Protein AF-A0A8X8GQU0-F1 (afdb_monomer_lite)

Structure (mmCIF, N/CA/C/O backbone):
data_AF-A0A8X8GQU0-F1
#
_entry.id   AF-A0A8X8GQU0-F1
#
loop_
_atom_site.group_PDB
_atom_site.id
_atom_site.type_symbol
_atom_site.label_atom_id
_atom_site.label_alt_id
_atom_site.label_comp_id
_atom_site.label_asym_id
_atom_site.label_entity_id
_atom_site.label_seq_id
_atom_site.pdbx_PDB_ins_code
_atom_site.Cartn_x
_atom_site.Cartn_y
_atom_site.Cartn_z
_atom_site.occupancy
_atom_site.B_iso_or_equiv
_atom_site.auth_seq_id
_atom_site.auth_comp_id
_atom_site.auth_asym_id
_atom_site.auth_atom_id
_atom_site.pdbx_PDB_model_num
ATOM 1 N N . MET A 1 1 ? 11.890 5.741 -8.972 1.00 72.50 1 MET A N 1
ATOM 2 C CA . MET A 1 1 ? 11.983 4.553 -8.122 1.00 72.50 1 MET A CA 1
ATOM 3 C C . MET A 1 1 ? 12.274 3.353 -8.995 1.00 72.50 1 MET A C 1
ATOM 5 O O . MET A 1 1 ? 11.619 3.200 -10.025 1.00 72.50 1 MET A O 1
ATOM 9 N N . THR A 1 2 ? 13.282 2.569 -8.641 1.00 90.44 2 THR A N 1
ATOM 10 C CA . THR A 1 2 ? 13.507 1.226 -9.171 1.00 90.44 2 THR A CA 1
ATOM 11 C C . THR A 1 2 ? 12.410 0.292 -8.659 1.00 90.44 2 THR A C 1
ATOM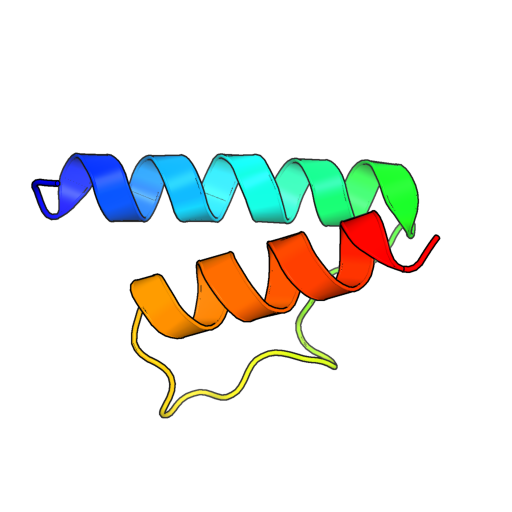 13 O O . THR A 1 2 ? 11.632 0.648 -7.776 1.00 90.44 2 THR A O 1
ATOM 16 N N . ARG A 1 3 ? 12.327 -0.913 -9.224 1.00 88.06 3 ARG A N 1
ATOM 17 C CA . ARG A 1 3 ? 11.402 -1.942 -8.740 1.00 88.06 3 ARG A CA 1
ATOM 18 C C . ARG A 1 3 ? 11.636 -2.277 -7.260 1.00 88.06 3 ARG A C 1
ATOM 20 O O . ARG A 1 3 ? 10.676 -2.348 -6.510 1.00 88.06 3 ARG A O 1
ATOM 27 N N . GLU A 1 4 ? 12.895 -2.402 -6.848 1.00 92.62 4 GLU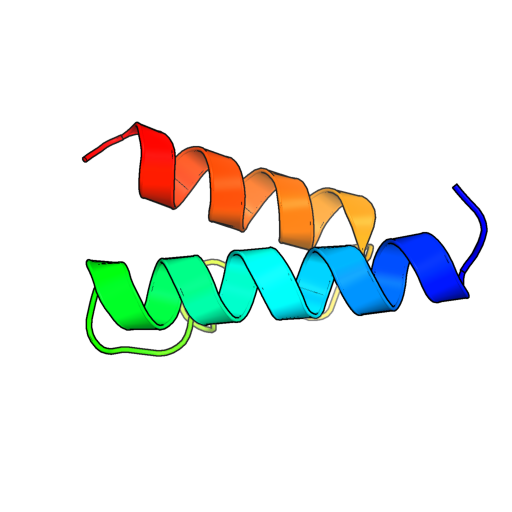 A N 1
ATOM 28 C CA . GLU A 1 4 ? 13.267 -2.678 -5.451 1.00 92.62 4 GLU A CA 1
ATOM 29 C C . GLU A 1 4 ? 12.815 -1.554 -4.507 1.00 92.62 4 GLU A C 1
ATOM 31 O O . GLU A 1 4 ? 12.282 -1.828 -3.437 1.00 92.62 4 GLU A O 1
ATOM 36 N N . GLU A 1 5 ? 12.944 -0.288 -4.922 1.00 92.81 5 GLU A N 1
ATOM 37 C CA . GLU A 1 5 ? 12.463 0.853 -4.129 1.00 92.81 5 GLU A CA 1
ATOM 38 C C . GLU A 1 5 ? 10.930 0.847 -3.973 1.00 92.81 5 GLU A C 1
ATOM 40 O O . GLU A 1 5 ? 10.415 1.278 -2.944 1.00 92.81 5 GLU A O 1
ATOM 45 N N . TYR A 1 6 ? 10.192 0.356 -4.975 1.00 91.50 6 TYR A N 1
ATOM 46 C CA . TYR A 1 6 ? 8.737 0.197 -4.886 1.00 91.50 6 TYR A CA 1
ATOM 47 C C . TYR A 1 6 ? 8.328 -0.941 -3.954 1.00 91.50 6 TYR A C 1
ATOM 49 O O . TYR A 1 6 ? 7.419 -0.758 -3.151 1.00 91.50 6 TYR A O 1
ATOM 57 N N . GLU A 1 7 ? 8.992 -2.092 -4.052 1.00 92.44 7 GLU A N 1
ATOM 58 C CA . GLU A 1 7 ? 8.723 -3.250 -3.195 1.00 92.44 7 GLU A CA 1
ATOM 59 C C . GLU A 1 7 ? 8.995 -2.906 -1.724 1.00 92.44 7 GLU A C 1
ATOM 61 O O . GLU A 1 7 ? 8.138 -3.145 -0.877 1.00 92.44 7 GLU A O 1
ATOM 66 N N . GLN A 1 8 ? 10.120 -2.241 -1.433 1.00 95.50 8 GLN A N 1
ATOM 67 C CA . GLN A 1 8 ? 10.440 -1.787 -0.079 1.00 95.50 8 GLN A CA 1
ATOM 68 C C . GLN A 1 8 ? 9.422 -0.769 0.442 1.00 95.50 8 GLN A C 1
ATOM 70 O O . GLN A 1 8 ? 8.933 -0.894 1.559 1.00 95.50 8 GLN A O 1
ATOM 75 N N . LYS A 1 9 ? 9.044 0.215 -0.383 1.00 96.00 9 LYS A N 1
ATOM 76 C CA . LYS A 1 9 ? 8.054 1.208 0.036 1.00 96.00 9 LYS A CA 1
ATOM 77 C C . LYS A 1 9 ? 6.680 0.583 0.290 1.00 96.00 9 LYS A C 1
ATOM 79 O O . LYS A 1 9 ? 5.969 1.044 1.176 1.00 96.00 9 LYS A O 1
ATOM 84 N N . LEU A 1 10 ? 6.283 -0.417 -0.499 1.00 95.12 10 LEU A N 1
ATOM 85 C CA . LEU A 1 10 ? 5.021 -1.125 -0.301 1.00 95.12 10 LEU A CA 1
ATOM 86 C C . LEU A 1 10 ? 5.011 -1.892 1.028 1.00 95.12 10 LEU A C 1
ATOM 88 O O . LEU A 1 10 ? 3.989 -1.871 1.711 1.00 95.12 10 LEU A O 1
ATOM 92 N N . ASP A 1 11 ? 6.130 -2.516 1.395 1.00 96.12 11 ASP A N 1
ATOM 93 C CA . ASP A 1 11 ? 6.317 -3.179 2.691 1.00 96.12 11 ASP A CA 1
ATOM 94 C C . ASP A 1 11 ? 6.191 -2.167 3.842 1.00 96.12 11 ASP A C 1
ATOM 96 O O . ASP A 1 11 ? 5.316 -2.311 4.695 1.00 96.12 11 ASP A O 1
ATOM 100 N N . ASP A 1 12 ? 6.939 -1.058 3.772 1.00 97.00 12 ASP A N 1
ATOM 101 C CA . ASP A 1 12 ? 6.941 -0.002 4.795 1.00 97.00 12 ASP A CA 1
ATOM 102 C C . ASP A 1 12 ? 5.529 0.550 5.075 1.00 97.00 12 ASP A C 1
ATOM 104 O O . ASP A 1 12 ? 5.106 0.664 6.229 1.00 97.00 12 ASP A O 1
ATOM 108 N N . VAL A 1 13 ? 4.768 0.891 4.025 1.00 96.56 13 VAL A N 1
ATOM 109 C CA . VAL A 1 13 ? 3.415 1.450 4.205 1.00 96.56 13 VAL A CA 1
ATOM 110 C C . VAL A 1 13 ? 2.408 0.391 4.650 1.00 96.56 13 VAL A C 1
ATOM 112 O O . VAL A 1 13 ? 1.453 0.718 5.353 1.00 96.56 13 VAL A O 1
ATOM 115 N N . THR A 1 14 ? 2.607 -0.874 4.269 1.00 96.19 14 THR A N 1
ATOM 116 C CA . THR A 1 14 ? 1.763 -1.988 4.727 1.00 96.19 14 THR A CA 1
ATOM 117 C C . THR A 1 14 ? 1.979 -2.237 6.217 1.00 96.19 14 THR A C 1
ATOM 119 O O . THR A 1 14 ? 1.004 -2.363 6.959 1.00 96.19 14 THR A O 1
ATOM 122 N N . ASP A 1 15 ? 3.228 -2.217 6.679 1.00 97.19 15 ASP A N 1
ATOM 123 C CA . ASP A 1 15 ? 3.580 -2.302 8.096 1.00 97.19 15 ASP A CA 1
ATOM 124 C C . ASP A 1 15 ? 3.000 -1.138 8.900 1.00 97.19 15 ASP A C 1
ATOM 126 O O . ASP A 1 15 ? 2.433 -1.343 9.977 1.00 97.19 15 ASP A O 1
ATOM 130 N N . GLU A 1 16 ? 3.089 0.086 8.379 1.00 96.62 16 GLU A N 1
ATOM 131 C CA . GLU A 1 16 ? 2.477 1.254 9.013 1.00 96.62 16 GLU A CA 1
ATOM 132 C C . GLU A 1 16 ? 0.952 1.100 9.106 1.00 96.62 16 GLU A C 1
ATOM 134 O O . GLU A 1 16 ? 0.369 1.318 10.171 1.00 96.62 16 GLU A O 1
ATOM 139 N N . TYR A 1 17 ? 0.297 0.646 8.034 1.00 96.62 17 TYR A N 1
ATOM 140 C CA . TYR A 1 17 ? -1.137 0.365 8.048 1.00 96.62 17 TYR A CA 1
ATOM 141 C C . TYR A 1 17 ? -1.499 -0.669 9.113 1.00 96.62 17 TYR A C 1
ATOM 143 O O . TYR A 1 17 ? -2.421 -0.436 9.896 1.00 96.62 17 TYR A O 1
ATOM 151 N N . MET A 1 18 ? -0.744 -1.766 9.209 1.00 95.75 18 MET A N 1
ATOM 152 C CA . MET A 1 18 ? -0.954 -2.794 10.229 1.00 95.75 18 MET A CA 1
ATOM 153 C C . MET A 1 18 ? -0.749 -2.253 11.648 1.00 95.75 18 MET A C 1
ATOM 155 O O . MET A 1 18 ? -1.517 -2.592 12.544 1.00 95.75 18 MET A O 1
ATOM 159 N N . GLN A 1 19 ? 0.226 -1.371 11.882 1.00 95.88 19 GLN A N 1
ATOM 160 C CA . GLN A 1 19 ? 0.416 -0.729 13.191 1.00 95.88 19 GLN A CA 1
ATOM 161 C C . GLN A 1 19 ? -0.748 0.196 13.559 1.00 95.88 19 GLN A C 1
ATOM 163 O O . GLN A 1 19 ? -1.154 0.277 14.721 1.00 95.88 19 GLN A O 1
ATOM 168 N N . VAL A 1 20 ? -1.290 0.903 12.570 1.00 94.69 20 VAL A N 1
ATOM 169 C CA . VAL A 1 20 ? -2.386 1.852 12.749 1.00 94.69 20 VAL A CA 1
ATOM 170 C C . VAL A 1 20 ? -3.702 1.095 12.962 1.00 94.69 20 VAL A C 1
ATOM 172 O O . VAL A 1 20 ? -4.390 1.316 13.964 1.00 94.69 20 VAL A O 1
ATOM 175 N N . TYR A 1 21 ? -4.069 0.197 12.055 1.00 93.81 21 TYR A N 1
ATOM 176 C CA . TYR A 1 21 ? -5.379 -0.454 12.024 1.00 93.81 21 TYR A CA 1
ATOM 177 C C . TYR A 1 21 ? -5.425 -1.810 12.734 1.00 93.81 21 TYR A C 1
ATOM 179 O O . TYR A 1 21 ? -6.511 -2.237 13.123 1.00 93.81 21 TYR A O 1
ATOM 187 N N . GLY A 1 22 ? -4.278 -2.450 12.972 1.00 94.38 22 GLY A N 1
ATOM 188 C CA . GLY A 1 22 ? -4.200 -3.790 13.558 1.00 94.38 22 GLY A CA 1
ATOM 189 C C . GLY A 1 22 ? -4.595 -4.911 12.592 1.00 94.38 22 GLY A C 1
ATOM 190 O O . GLY A 1 22 ? -4.836 -6.025 13.050 1.00 94.38 22 GLY A O 1
ATOM 191 N N . ASP A 1 23 ? -4.690 -4.615 11.292 1.00 94.62 23 ASP A N 1
ATOM 192 C CA . ASP A 1 23 ? -5.116 -5.540 10.239 1.00 94.62 23 ASP A CA 1
ATOM 193 C C . ASP A 1 23 ? -4.379 -5.245 8.921 1.00 94.62 23 ASP A C 1
ATOM 195 O O . ASP A 1 23 ? -3.757 -4.192 8.764 1.00 94.62 23 ASP A O 1
ATOM 199 N N . THR A 1 24 ? -4.448 -6.179 7.979 1.00 93.25 24 THR A N 1
ATOM 200 C CA . THR A 1 24 ? -3.874 -6.062 6.635 1.00 93.25 24 THR A CA 1
ATOM 201 C C . THR A 1 24 ? -4.706 -5.130 5.741 1.00 93.25 24 THR A C 1
ATOM 203 O O . THR A 1 24 ? -5.922 -5.047 5.908 1.00 93.25 24 THR A O 1
ATOM 206 N N . PRO A 1 25 ? -4.098 -4.444 4.754 1.00 94.81 25 PRO A N 1
ATOM 207 C CA . PRO A 1 25 ? -4.813 -3.548 3.839 1.00 94.81 25 PRO A CA 1
ATOM 208 C C . PRO A 1 25 ? -5.558 -4.282 2.704 1.00 94.81 25 PRO A C 1
ATOM 210 O O . PRO A 1 25 ? -5.883 -3.675 1.684 1.00 94.81 25 PRO A O 1
ATOM 213 N N . GLU A 1 26 ? -5.815 -5.589 2.816 1.00 93.19 26 GLU A N 1
ATOM 214 C CA . GLU A 1 26 ? -6.471 -6.375 1.756 1.00 93.19 26 GLU A CA 1
ATOM 215 C C . GLU A 1 26 ? -7.878 -5.860 1.404 1.00 93.19 26 GLU A C 1
ATOM 217 O O . GLU A 1 26 ? -8.348 -6.050 0.286 1.00 93.19 26 GLU A O 1
ATOM 222 N N . ASP A 1 27 ? -8.541 -5.161 2.327 1.00 92.75 27 ASP A N 1
ATOM 223 C CA . ASP A 1 27 ? -9.859 -4.558 2.126 1.00 92.75 27 ASP A CA 1
ATOM 224 C C . ASP A 1 27 ? -9.845 -3.352 1.169 1.00 92.75 27 ASP A C 1
ATOM 226 O O . ASP A 1 27 ? -10.856 -3.049 0.526 1.00 92.75 27 ASP A O 1
ATOM 230 N N . ILE A 1 28 ? -8.699 -2.674 1.051 1.00 94.00 28 ILE A N 1
ATOM 231 C CA . ILE A 1 28 ? -8.507 -1.495 0.195 1.00 94.00 28 ILE A CA 1
ATOM 232 C C . ILE A 1 28 ? -7.658 -1.777 -1.049 1.00 94.00 28 ILE A C 1
ATOM 234 O O . ILE A 1 28 ? -7.640 -0.957 -1.973 1.00 94.00 28 ILE A O 1
ATOM 238 N N . LEU A 1 29 ? -6.962 -2.915 -1.090 1.00 95.56 29 LEU A N 1
ATOM 239 C CA . LEU A 1 29 ? -6.133 -3.326 -2.218 1.00 95.56 29 LEU A CA 1
ATOM 240 C C . LEU A 1 29 ? -6.909 -4.200 -3.209 1.00 95.56 29 LEU A C 1
ATOM 242 O O . LEU A 1 29 ? -7.770 -4.995 -2.850 1.00 95.56 29 LEU A O 1
ATOM 246 N N . LYS A 1 30 ? -6.572 -4.066 -4.494 1.00 94.50 30 LYS A N 1
ATOM 247 C CA . LYS A 1 30 ? -7.083 -4.920 -5.572 1.00 94.50 30 LYS A CA 1
ATOM 248 C C . LYS A 1 30 ? -5.927 -5.553 -6.332 1.00 94.50 30 LYS A C 1
ATOM 250 O O . LYS A 1 30 ? -4.892 -4.915 -6.529 1.00 94.50 30 LYS A O 1
ATOM 255 N N . ASP A 1 31 ? -6.141 -6.765 -6.834 1.00 91.81 31 ASP A N 1
ATOM 256 C CA . ASP A 1 31 ? -5.129 -7.523 -7.585 1.00 91.81 31 ASP A CA 1
ATOM 257 C C . ASP A 1 31 ? -4.644 -6.801 -8.851 1.00 91.81 31 ASP A C 1
ATOM 259 O O . ASP A 1 31 ? -3.488 -6.935 -9.243 1.00 91.81 31 ASP A O 1
ATOM 263 N N . GLU A 1 32 ? -5.517 -6.008 -9.477 1.00 95.50 32 GLU A N 1
ATOM 264 C CA . GLU A 1 32 ? -5.227 -5.245 -10.697 1.00 95.50 32 GLU A CA 1
ATOM 265 C C . GLU A 1 32 ? -4.398 -3.970 -10.461 1.00 95.50 32 GLU A C 1
ATOM 267 O O . GLU A 1 32 ? -3.957 -3.344 -11.425 1.00 95.50 32 GLU A O 1
ATOM 272 N N . MET A 1 33 ? -4.183 -3.573 -9.202 1.00 95.12 33 MET A N 1
ATOM 273 C CA . MET A 1 33 ? -3.434 -2.361 -8.871 1.00 95.12 33 MET A CA 1
ATOM 274 C C . MET A 1 33 ? -1.933 -2.560 -9.073 1.00 95.1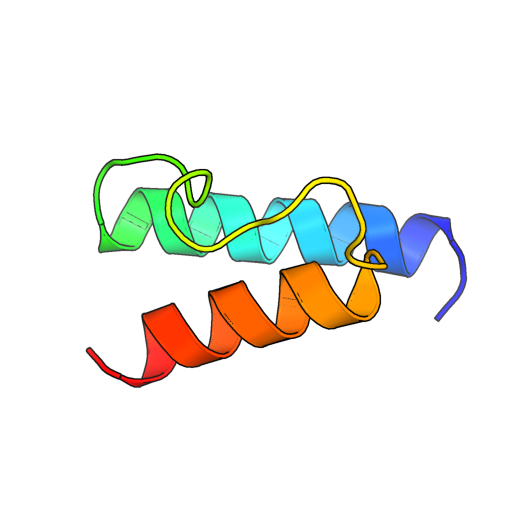2 33 MET A C 1
ATOM 276 O O . MET A 1 33 ? -1.341 -3.543 -8.624 1.00 95.12 33 MET A O 1
ATOM 280 N N . THR A 1 34 ? -1.299 -1.564 -9.681 1.00 94.56 34 THR A N 1
ATOM 281 C CA . THR A 1 34 ? 0.160 -1.435 -9.699 1.00 94.56 34 THR A CA 1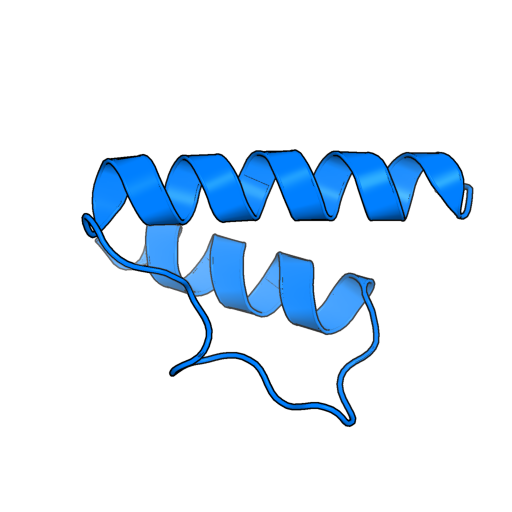
ATOM 282 C C . THR A 1 34 ? 0.702 -1.167 -8.294 1.00 94.56 34 THR A C 1
ATOM 284 O O . THR A 1 34 ? -0.001 -0.612 -7.449 1.00 94.56 34 THR A O 1
ATOM 287 N N . ASP A 1 35 ? 1.976 -1.478 -8.040 1.00 93.25 35 ASP A N 1
ATOM 288 C CA . ASP A 1 35 ? 2.606 -1.225 -6.730 1.00 93.25 35 ASP A CA 1
ATOM 289 C C . ASP A 1 35 ? 2.482 0.246 -6.303 1.00 93.25 35 ASP A C 1
ATOM 291 O O . ASP A 1 35 ? 2.199 0.547 -5.145 1.00 93.25 35 ASP A O 1
ATOM 295 N N . TYR A 1 36 ? 2.589 1.175 -7.260 1.00 93.94 36 TYR A N 1
ATOM 296 C CA . TYR A 1 36 ? 2.368 2.601 -7.019 1.00 93.94 36 TYR A CA 1
ATOM 297 C C . TYR A 1 36 ? 0.943 2.908 -6.530 1.00 93.94 36 TYR A C 1
ATOM 299 O O . TYR A 1 36 ? 0.760 3.696 -5.601 1.00 93.94 36 TYR A O 1
ATOM 307 N N . GLU A 1 37 ? -0.074 2.305 -7.147 1.00 96.44 37 GLU A N 1
ATOM 308 C CA . GLU A 1 37 ? -1.469 2.492 -6.742 1.00 96.44 37 GLU A CA 1
ATOM 309 C C . GLU A 1 37 ? -1.734 1.892 -5.363 1.00 96.44 37 GLU A C 1
ATOM 311 O O . GLU A 1 37 ? -2.435 2.516 -4.565 1.00 96.44 37 GLU A O 1
ATOM 316 N N . LYS A 1 38 ? -1.147 0.724 -5.066 1.00 96.25 38 LYS A N 1
ATOM 317 C CA . LYS A 1 38 ? -1.257 0.075 -3.753 1.00 96.25 38 LYS A CA 1
ATOM 318 C C . LYS A 1 38 ? -0.668 0.962 -2.660 1.00 96.25 38 LYS A C 1
ATOM 320 O O . LYS A 1 38 ? -1.369 1.283 -1.704 1.00 96.25 38 LYS A O 1
ATOM 325 N N . ILE A 1 39 ? 0.558 1.456 -2.860 1.00 96.44 39 ILE A N 1
ATOM 326 C CA . ILE A 1 39 ? 1.218 2.393 -1.938 1.00 96.44 39 ILE A CA 1
ATOM 327 C C . ILE A 1 39 ? 0.328 3.607 -1.674 1.00 96.44 39 ILE A C 1
ATOM 329 O O . ILE A 1 39 ? 0.066 3.958 -0.527 1.00 96.44 39 ILE A O 1
ATOM 333 N N . LYS A 1 40 ? -0.186 4.230 -2.738 1.00 96.62 40 LYS A N 1
ATOM 334 C CA . LYS A 1 40 ? -1.004 5.438 -2.619 1.00 96.62 40 LYS A CA 1
ATOM 335 C C . LYS A 1 40 ? -2.320 5.185 -1.881 1.00 96.62 40 LYS A C 1
ATOM 337 O O . LYS A 1 40 ? -2.756 6.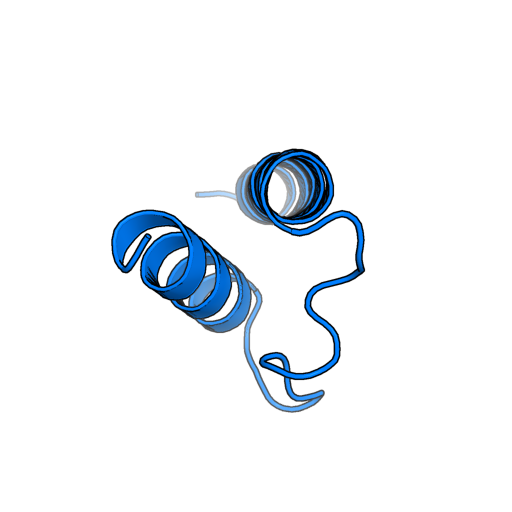047 -1.122 1.00 96.62 40 LYS A O 1
ATOM 342 N N . ALA A 1 41 ? -2.971 4.046 -2.114 1.00 96.81 41 ALA A N 1
ATOM 343 C CA . ALA A 1 41 ? -4.206 3.690 -1.420 1.00 96.81 41 ALA A CA 1
ATOM 344 C C . ALA A 1 41 ? -3.971 3.515 0.086 1.00 96.81 41 ALA A C 1
ATOM 346 O O . ALA A 1 41 ? -4.735 4.057 0.885 1.00 96.81 41 ALA A O 1
ATOM 347 N N . ILE A 1 42 ? -2.880 2.838 0.455 1.00 96.94 42 ILE A N 1
ATOM 348 C CA . ILE A 1 42 ? -2.497 2.620 1.851 1.00 96.94 42 ILE A CA 1
ATOM 349 C C . ILE A 1 42 ? -2.143 3.948 2.537 1.00 96.94 42 ILE A C 1
ATOM 351 O O . ILE A 1 42 ? -2.719 4.268 3.577 1.00 96.94 42 ILE A O 1
ATOM 355 N N . GLU A 1 43 ? -1.292 4.779 1.922 1.00 96.25 43 GLU A N 1
ATOM 356 C CA . GLU A 1 43 ? -0.937 6.111 2.444 1.00 96.25 43 GLU A CA 1
ATOM 357 C C . GLU A 1 43 ? -2.186 6.988 2.656 1.00 96.25 43 GLU A C 1
ATOM 359 O O . GLU A 1 43 ? -2.315 7.676 3.669 1.00 96.25 43 GLU A O 1
ATOM 364 N N . 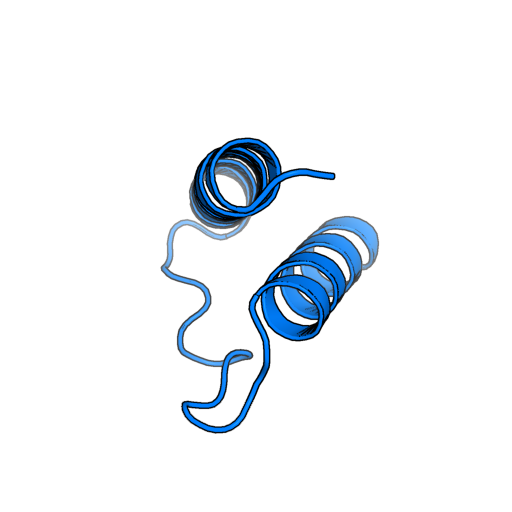GLN A 1 44 ? -3.140 6.956 1.718 1.00 96.12 44 GLN A N 1
ATOM 365 C CA . GLN A 1 44 ? -4.395 7.703 1.841 1.00 96.12 44 GLN A CA 1
ATOM 366 C C . GLN A 1 44 ? -5.305 7.177 2.948 1.00 96.12 44 GLN A C 1
ATOM 368 O O . GLN A 1 44 ? -6.045 7.968 3.535 1.00 96.12 44 GLN A O 1
ATOM 373 N N . ALA A 1 45 ? -5.307 5.870 3.203 1.00 94.94 45 ALA A N 1
ATOM 374 C CA . ALA A 1 45 ? -6.071 5.300 4.300 1.00 94.94 45 ALA A CA 1
ATOM 375 C C . ALA A 1 45 ? -5.487 5.760 5.641 1.00 94.94 45 ALA A C 1
ATOM 377 O O . ALA A 1 45 ? -6.221 6.338 6.439 1.00 94.94 45 ALA A O 1
ATOM 378 N N . ILE A 1 46 ? -4.165 5.641 5.818 1.00 94.56 46 ILE A N 1
ATOM 379 C CA . ILE A 1 46 ? -3.443 6.094 7.019 1.00 94.56 46 ILE A CA 1
ATOM 380 C C . ILE A 1 46 ? -3.687 7.588 7.290 1.00 94.56 46 ILE A C 1
ATOM 382 O O . ILE A 1 46 ? -4.039 7.958 8.406 1.00 94.56 46 ILE A O 1
ATOM 386 N N . GLN A 1 47 ? -3.572 8.452 6.273 1.00 92.44 47 GLN A N 1
ATOM 387 C CA . GLN A 1 47 ? -3.748 9.908 6.423 1.00 92.44 47 GLN A CA 1
ATOM 388 C C . GLN A 1 47 ? -5.176 10.355 6.771 1.00 92.44 47 GLN A C 1
ATOM 390 O O . GLN A 1 47 ? -5.370 11.490 7.204 1.00 92.44 47 GLN A O 1
ATOM 395 N N . LYS A 1 48 ? -6.192 9.520 6.525 1.00 86.88 48 LYS A N 1
ATOM 396 C CA . LYS A 1 48 ? -7.594 9.843 6.845 1.00 86.88 48 LYS A CA 1
ATOM 397 C C . LYS A 1 48 ? -7.954 9.587 8.309 1.00 86.88 48 LYS A C 1
ATOM 399 O O . LYS A 1 48 ? -9.107 9.816 8.681 1.00 86.88 48 LYS A O 1
ATOM 404 N N . ARG A 1 49 ? -7.012 9.089 9.104 1.00 64.75 49 ARG A N 1
ATOM 405 C CA . ARG A 1 49 ? -7.175 8.818 10.529 1.00 64.75 49 ARG A CA 1
ATOM 406 C C . ARG A 1 49 ? -6.715 9.997 11.378 1.00 64.75 49 ARG A C 1
ATOM 408 O O . ARG A 1 49 ? -7.377 10.229 12.412 1.00 64.75 49 ARG A O 1
#

Organism: Staphylococcus hominis (NCBI:txid1290)

Sequence (49 aa):
MTREEYEQKLDDVTDEYMQVYGDTPEDILKDEMTDYEKIKAIEQAIQKR

pLDDT: mean 93.47, std 5.62, range [64.75, 97.19]

Foldseek 3Di:
DPPVVLVVLLVVLQVVLCVVVVDGCPVQDDPPDDSVRSSVSSVVVNVVD

Secondary structure (DSSP, 8-state):
--HHHHHHHHHHHHHHHHHHHSS-GGGT--TT--HHHHHHHHHHHHHT-

Radius of gyration: 10.26 Å; chains: 1; bounding box: 23×17×24 Å